Protein AF-A0A359LFW2-F1 (afdb_monomer_lite)

Foldseek 3Di:
DQDPVNVVVVVVVVVVVVVVVVVVVVVVVVLVVVVVVLVVQQLVVQLVVLQVVQWKKKWAADQVQQKIAIATPVRDTDATPVRDRMDHRDPPDTDDPDPPDDRMDIAGNNSHD

Secondary structure (DSSP, 8-state):
---HHHHHHHHHHHHHHHHHHHHHHHHHHHHHHHHHHHHHHHHHHHHHHHHHHTS-EEEEEETTTTEEEEE-TT-PEEPPTTS-S-EEPPTT------TT--SEEEE-TTS--

pLDDT: mean 85.12, std 8.34, range [61.09, 94.06]

Sequence (113 aa):
GFTLTELIITMIIVSILAIGASINWSSSRTDLDSQTSLLVNALRYTQNLSIAKNERCRLVINTGSRSYTIQNSSGVNQPLPNGNNSATLISGISFGTITNFTSTIIFDGKGIP

Radius of gyration: 21.84 Å; chains: 1; bounding box: 58×30×58 Å

Structure (mmCIF, N/CA/C/O backbone):
data_AF-A0A359LFW2-F1
#
_entry.id   AF-A0A359LFW2-F1
#
loop_
_atom_site.group_PDB
_atom_site.id
_atom_site.type_symbol
_atom_site.label_atom_id
_atom_site.label_alt_id
_atom_site.label_comp_id
_atom_site.label_asym_id
_atom_site.label_entity_id
_atom_site.label_seq_id
_atom_site.pdbx_PDB_ins_code
_atom_site.Cartn_x
_atom_site.Cartn_y
_atom_site.Cartn_z
_atom_site.occupancy
_atom_site.B_iso_or_equiv
_atom_site.auth_seq_id
_atom_site.auth_comp_id
_atom_site.auth_asym_id
_atom_site.auth_atom_id
_atom_site.pdbx_PDB_model_num
ATOM 1 N N . GLY A 1 1 ? 30.327 -13.264 -39.303 1.00 64.81 1 GLY A N 1
ATOM 2 C CA . GLY A 1 1 ? 31.509 -12.940 -38.488 1.00 64.81 1 GLY A CA 1
ATOM 3 C C . GLY A 1 1 ? 31.326 -11.536 -37.981 1.00 64.81 1 GLY A C 1
ATOM 4 O O . GLY A 1 1 ? 30.921 -10.698 -38.769 1.00 64.81 1 GLY A O 1
ATOM 5 N N . PHE A 1 2 ? 31.522 -11.317 -36.689 1.00 84.25 2 PHE A N 1
ATOM 6 C CA . PHE A 1 2 ? 31.352 -10.010 -36.063 1.00 84.25 2 PHE A CA 1
ATOM 7 C C . PHE A 1 2 ? 32.664 -9.233 -36.196 1.00 84.25 2 PHE A C 1
ATOM 9 O O . PHE A 1 2 ? 33.719 -9.772 -35.854 1.00 84.25 2 PHE A O 1
ATOM 16 N N . THR A 1 3 ? 32.634 -8.027 -36.761 1.00 93.50 3 THR A N 1
ATOM 17 C CA . THR A 1 3 ? 33.856 -7.232 -36.938 1.00 93.50 3 THR A CA 1
ATOM 18 C C . THR A 1 3 ? 34.287 -6.595 -35.616 1.00 93.50 3 THR A C 1
ATOM 20 O O . THR A 1 3 ? 33.476 -6.341 -34.725 1.00 93.50 3 THR A 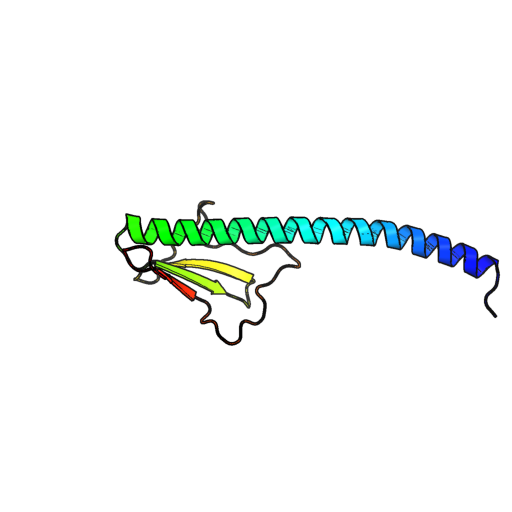O 1
ATOM 23 N N . LEU A 1 4 ? 35.584 -6.307 -35.478 1.00 88.19 4 LEU A N 1
ATOM 24 C CA . LEU A 1 4 ? 36.124 -5.669 -34.273 1.00 88.19 4 LEU A CA 1
ATOM 25 C C . LEU A 1 4 ? 35.494 -4.285 -34.030 1.00 88.19 4 LEU A C 1
ATOM 27 O O . LEU A 1 4 ? 35.222 -3.916 -32.890 1.00 88.19 4 LEU A O 1
ATOM 31 N N . THR A 1 5 ? 35.178 -3.554 -35.101 1.00 90.25 5 THR A N 1
ATOM 32 C CA . THR A 1 5 ? 34.481 -2.264 -35.025 1.00 90.25 5 THR A CA 1
ATOM 33 C C . THR A 1 5 ? 33.036 -2.416 -34.547 1.00 90.25 5 THR A C 1
ATOM 35 O O . THR A 1 5 ? 32.605 -1.658 -33.680 1.00 90.25 5 THR A O 1
ATOM 38 N N . GLU A 1 6 ? 32.292 -3.411 -35.040 1.00 89.25 6 GLU A N 1
ATOM 39 C CA . GLU A 1 6 ? 30.938 -3.705 -34.539 1.00 89.25 6 GLU A CA 1
ATOM 40 C C . GLU A 1 6 ? 30.950 -4.078 -33.051 1.00 89.25 6 GLU A C 1
ATOM 42 O O . GLU A 1 6 ? 30.050 -3.684 -32.306 1.00 89.25 6 GLU A O 1
ATOM 47 N N . LEU A 1 7 ? 31.998 -4.761 -32.581 1.00 90.44 7 LEU A N 1
ATOM 48 C CA . LEU A 1 7 ? 32.157 -5.093 -31.165 1.00 90.44 7 LEU A CA 1
ATOM 49 C C . LEU A 1 7 ? 32.383 -3.872 -30.283 1.00 90.44 7 LEU A C 1
ATOM 51 O O . LEU A 1 7 ? 31.773 -3.757 -29.221 1.00 90.44 7 LEU A O 1
ATOM 55 N N . ILE A 1 8 ? 33.196 -2.925 -30.739 1.00 92.75 8 ILE A N 1
ATOM 56 C CA . ILE A 1 8 ? 33.427 -1.682 -30.002 1.00 92.75 8 ILE A CA 1
ATOM 57 C C . ILE A 1 8 ? 32.140 -0.850 -29.941 1.00 92.75 8 ILE A C 1
ATOM 59 O O . ILE A 1 8 ? 31.761 -0.377 -28.870 1.00 92.75 8 ILE A O 1
ATOM 63 N N . ILE A 1 9 ? 31.430 -0.709 -31.064 1.00 93.81 9 ILE A N 1
ATOM 64 C CA . ILE A 1 9 ? 30.188 0.075 -31.122 1.00 93.81 9 ILE A CA 1
ATOM 65 C C . ILE A 1 9 ? 29.112 -0.546 -30.224 1.00 93.81 9 ILE A C 1
ATOM 67 O O . ILE A 1 9 ? 28.458 0.162 -29.458 1.00 93.81 9 ILE A O 1
ATOM 71 N N . THR A 1 10 ? 28.954 -1.870 -30.254 1.00 92.31 10 THR A N 1
ATOM 72 C CA . THR A 1 10 ? 27.989 -2.557 -29.385 1.00 92.31 10 THR A CA 1
ATOM 73 C C . THR A 1 10 ? 28.355 -2.455 -27.907 1.00 92.31 10 THR A C 1
ATOM 75 O O . THR A 1 10 ? 27.466 -2.198 -27.098 1.00 92.31 10 THR A O 1
ATOM 78 N N . MET A 1 11 ? 29.637 -2.545 -27.534 1.00 90.25 11 MET A N 1
ATOM 79 C CA . MET A 1 11 ? 30.074 -2.312 -26.150 1.00 90.25 11 MET A CA 1
ATOM 80 C C . MET A 1 11 ? 29.738 -0.902 -25.653 1.00 90.25 11 MET A C 1
ATOM 82 O O . MET A 1 11 ? 29.283 -0.749 -24.517 1.00 90.25 11 MET A O 1
ATOM 86 N N . ILE A 1 12 ? 29.915 0.123 -26.490 1.00 93.31 12 ILE A N 1
ATOM 87 C CA . ILE A 1 12 ? 29.574 1.508 -26.132 1.00 93.31 12 ILE A CA 1
ATOM 88 C C . ILE A 1 12 ? 28.064 1.643 -25.908 1.00 93.31 12 ILE A C 1
ATOM 90 O O . ILE A 1 12 ? 27.638 2.175 -24.882 1.00 93.31 12 ILE A O 1
ATOM 94 N N . ILE A 1 13 ? 27.248 1.104 -26.819 1.00 93.00 13 ILE A N 1
ATOM 95 C CA . ILE A 1 13 ? 25.783 1.152 -26.709 1.00 93.00 13 ILE A CA 1
ATOM 96 C C . ILE A 1 13 ? 25.305 0.417 -25.447 1.00 93.00 13 ILE A C 1
ATOM 98 O O . ILE A 1 13 ? 24.508 0.960 -24.683 1.00 93.00 13 ILE A O 1
ATOM 102 N N . VAL A 1 14 ? 25.825 -0.787 -25.183 1.00 91.38 14 VAL A N 1
ATOM 103 C CA . VAL A 1 14 ? 25.469 -1.574 -23.990 1.00 91.38 14 VAL A CA 1
ATOM 104 C C . VAL A 1 14 ? 25.868 -0.844 -22.709 1.00 91.38 14 VAL A C 1
ATOM 106 O O . VAL A 1 14 ? 25.093 -0.837 -21.757 1.00 91.38 14 VAL A O 1
ATOM 109 N N . SER A 1 15 ? 27.024 -0.179 -22.685 1.00 88.44 15 SER A N 1
ATOM 110 C CA . SER A 1 15 ? 27.487 0.572 -21.511 1.00 88.44 15 SER A CA 1
ATOM 111 C C . SER A 1 15 ? 26.554 1.737 -21.167 1.00 88.44 15 SER A C 1
ATOM 113 O O . SER A 1 15 ? 26.202 1.926 -20.004 1.00 88.44 15 SER A O 1
ATOM 115 N N . ILE A 1 16 ? 26.088 2.482 -22.173 1.00 89.12 16 ILE A N 1
ATOM 116 C CA . ILE A 1 16 ? 25.1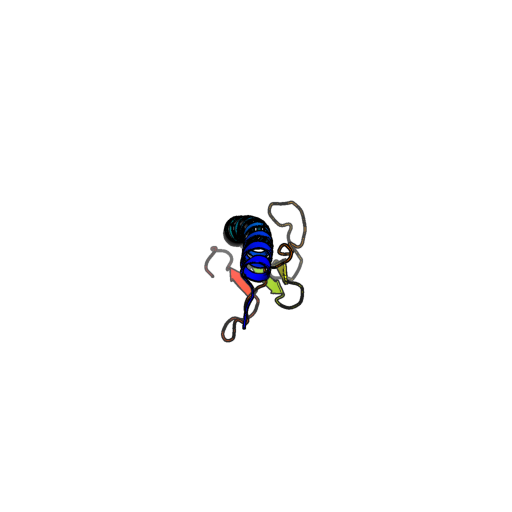40 3.591 -21.979 1.00 89.12 16 ILE A CA 1
ATOM 117 C C . ILE A 1 16 ? 23.787 3.063 -21.478 1.00 89.12 16 ILE A C 1
ATOM 119 O O . ILE A 1 16 ? 23.219 3.601 -20.524 1.00 89.12 16 ILE A O 1
ATOM 123 N N . LEU A 1 17 ? 23.289 1.979 -22.080 1.00 87.31 17 LEU A N 1
ATOM 124 C CA . LEU A 1 17 ? 22.032 1.350 -21.671 1.00 87.31 17 LEU A CA 1
ATOM 125 C C . LEU A 1 17 ? 22.108 0.777 -20.250 1.00 87.31 17 LEU A C 1
ATOM 127 O O . LEU A 1 17 ? 21.155 0.918 -19.484 1.00 87.31 17 LEU A O 1
ATOM 131 N N . ALA A 1 18 ? 23.240 0.177 -19.873 1.00 83.00 18 ALA A N 1
ATOM 132 C CA . ALA A 1 18 ? 23.450 -0.402 -18.549 1.00 83.00 18 ALA A CA 1
ATOM 133 C C . ALA A 1 18 ? 23.361 0.654 -17.438 1.00 83.00 18 ALA A C 1
ATOM 135 O O . ALA A 1 18 ? 22.711 0.419 -16.417 1.00 83.00 18 ALA A O 1
ATOM 136 N N . ILE A 1 19 ? 23.947 1.838 -17.651 1.00 82.12 19 ILE A N 1
ATOM 137 C CA . ILE A 1 19 ? 23.865 2.954 -16.699 1.00 82.12 19 ILE A CA 1
ATOM 138 C C . ILE A 1 19 ? 22.403 3.376 -16.507 1.00 82.12 19 ILE A C 1
ATOM 140 O O . ILE A 1 19 ? 21.919 3.401 -15.374 1.00 82.12 19 ILE A O 1
ATOM 144 N N . GLY A 1 20 ? 21.667 3.624 -17.596 1.00 76.44 20 GLY A N 1
ATOM 145 C CA . GLY A 1 20 ? 20.251 4.008 -17.526 1.00 76.44 20 GLY A CA 1
ATOM 146 C C . GLY A 1 20 ? 19.365 2.946 -16.865 1.00 76.44 20 GLY A C 1
ATOM 147 O O . GLY A 1 20 ? 18.491 3.274 -16.061 1.00 76.44 20 GLY A O 1
ATOM 148 N N . ALA A 1 21 ? 19.609 1.666 -17.150 1.00 72.12 21 ALA A N 1
ATOM 149 C CA . ALA A 1 21 ? 18.876 0.560 -16.539 1.00 72.12 21 ALA A CA 1
ATOM 150 C C . ALA A 1 21 ? 19.142 0.454 -15.027 1.00 72.12 21 ALA A C 1
ATOM 152 O O . ALA A 1 21 ? 18.204 0.274 -14.251 1.00 72.12 21 ALA A O 1
ATOM 153 N N . SER A 1 22 ? 20.399 0.617 -14.595 1.00 67.81 22 SER A N 1
ATOM 154 C CA . SER A 1 22 ? 20.772 0.533 -13.176 1.00 67.81 22 SER A CA 1
ATOM 155 C C . SER A 1 22 ? 20.113 1.615 -12.312 1.00 67.81 22 SER A C 1
ATOM 157 O O . SER A 1 22 ? 19.610 1.315 -11.227 1.00 67.81 22 SER A O 1
ATOM 159 N N . ILE A 1 23 ? 20.046 2.854 -12.814 1.00 70.88 23 ILE A N 1
ATOM 160 C CA . ILE A 1 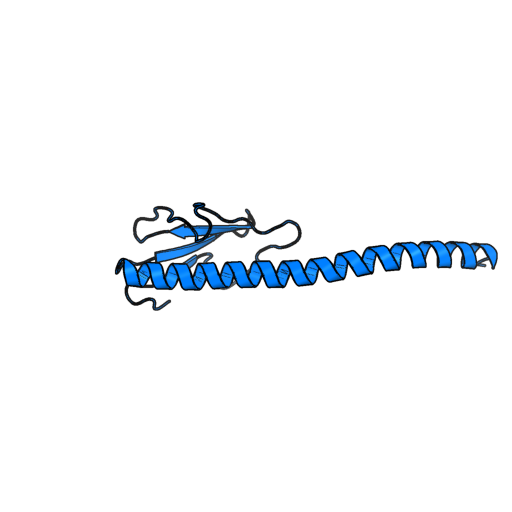23 ? 19.427 3.983 -12.106 1.00 70.88 23 ILE A CA 1
ATOM 161 C C . ILE A 1 23 ? 17.924 3.727 -11.931 1.00 70.88 23 ILE A C 1
ATOM 163 O O . ILE A 1 23 ? 17.412 3.802 -10.815 1.00 70.88 23 ILE A O 1
ATOM 167 N N . ASN A 1 24 ? 17.234 3.331 -13.007 1.00 67.19 24 ASN A N 1
ATOM 168 C CA . ASN A 1 24 ? 15.797 3.039 -12.972 1.00 67.19 24 ASN A CA 1
ATOM 169 C C . ASN A 1 24 ? 15.446 1.863 -12.045 1.00 67.19 24 ASN A C 1
ATOM 171 O O . ASN A 1 24 ? 14.435 1.906 -11.337 1.00 67.19 24 ASN A O 1
ATOM 175 N N . TRP A 1 25 ? 16.282 0.820 -12.009 1.00 66.94 25 TRP A N 1
ATOM 176 C CA . TRP A 1 25 ? 16.080 -0.319 -11.110 1.00 66.94 25 TRP A CA 1
ATOM 177 C C . TRP A 1 25 ? 16.202 0.095 -9.636 1.00 66.94 25 TRP A C 1
ATOM 179 O O . TRP A 1 25 ? 15.384 -0.312 -8.808 1.00 66.94 25 TRP A O 1
ATOM 189 N N . SER A 1 26 ? 17.206 0.910 -9.299 1.00 64.12 26 SER A N 1
ATOM 190 C CA . SER A 1 26 ? 17.424 1.389 -7.928 1.00 64.12 26 SER A CA 1
ATOM 191 C C . SER A 1 26 ? 16.265 2.265 -7.429 1.00 64.12 26 SER A C 1
ATOM 193 O O . SER A 1 26 ? 15.748 2.049 -6.327 1.00 64.12 26 SER A O 1
ATOM 195 N N . SER A 1 27 ? 15.780 3.188 -8.269 1.00 66.50 27 SER A N 1
ATOM 196 C CA . SER A 1 27 ? 14.612 4.026 -7.960 1.00 66.50 27 SER A CA 1
ATOM 197 C C . SER A 1 27 ? 13.357 3.189 -7.706 1.00 66.50 27 SER A C 1
ATOM 199 O O . SER A 1 27 ? 12.694 3.378 -6.690 1.00 66.50 27 SER A O 1
ATOM 201 N N . SER A 1 28 ? 13.103 2.180 -8.546 1.00 69.25 28 SER A N 1
ATOM 202 C CA . SER A 1 28 ? 11.920 1.314 -8.427 1.00 69.25 28 SER A CA 1
ATOM 203 C C . SER A 1 28 ? 11.846 0.556 -7.090 1.00 69.25 28 SER A C 1
ATOM 205 O O . SER A 1 28 ? 10.753 0.296 -6.590 1.00 69.25 28 SER A O 1
ATOM 207 N N . ARG A 1 29 ? 12.993 0.200 -6.488 1.00 71.12 29 ARG A N 1
ATOM 208 C CA . ARG A 1 29 ? 13.035 -0.441 -5.158 1.00 71.12 29 ARG A CA 1
ATOM 209 C C . ARG A 1 29 ? 12.683 0.537 -4.039 1.00 71.12 29 ARG A C 1
ATOM 211 O O . ARG A 1 29 ? 11.832 0.228 -3.213 1.00 71.12 29 ARG A O 1
ATOM 218 N N . THR A 1 30 ? 13.288 1.723 -4.060 1.00 75.50 30 THR A N 1
ATOM 219 C CA . THR A 1 30 ? 13.012 2.794 -3.083 1.00 75.50 30 THR A CA 1
ATOM 220 C C . THR A 1 30 ? 11.531 3.182 -3.089 1.00 75.50 30 THR A C 1
ATOM 222 O O . THR A 1 30 ? 10.902 3.350 -2.043 1.00 75.50 30 THR A O 1
ATOM 225 N N . ASP A 1 31 ? 10.961 3.268 -4.285 1.00 85.62 31 ASP A N 1
ATOM 226 C CA . ASP A 1 31 ? 9.557 3.576 -4.518 1.00 85.62 31 ASP A CA 1
ATOM 227 C C . ASP A 1 31 ? 8.621 2.513 -3.922 1.00 85.62 31 ASP A C 1
ATOM 229 O O . ASP A 1 31 ? 7.623 2.852 -3.281 1.00 85.62 31 ASP A O 1
ATOM 233 N N . LEU A 1 32 ? 8.964 1.228 -4.053 1.00 84.88 32 LEU A N 1
ATOM 234 C CA . LEU A 1 32 ? 8.191 0.129 -3.472 1.00 84.88 32 LEU A CA 1
ATOM 235 C C . LEU A 1 32 ? 8.208 0.133 -1.941 1.00 84.88 32 LEU A C 1
ATOM 237 O O . LEU A 1 32 ? 7.159 -0.048 -1.313 1.00 84.88 32 LEU A O 1
ATOM 241 N N . ASP A 1 33 ? 9.367 0.381 -1.338 1.00 86.75 33 ASP A N 1
ATOM 242 C CA . ASP A 1 33 ? 9.507 0.451 0.120 1.00 86.75 33 ASP A CA 1
ATOM 243 C C . ASP A 1 33 ? 8.715 1.634 0.701 1.00 86.75 33 ASP A C 1
ATOM 245 O O . ASP A 1 33 ? 8.032 1.509 1.727 1.00 86.75 33 ASP A O 1
ATOM 249 N N . SER A 1 34 ? 8.726 2.771 -0.001 1.00 88.12 34 SER A N 1
ATOM 250 C CA . SER A 1 34 ? 7.925 3.950 0.339 1.00 88.12 34 SER A CA 1
ATOM 251 C C . SER A 1 34 ? 6.419 3.662 0.267 1.00 88.12 34 SER A C 1
ATOM 253 O O . SER A 1 34 ? 5.693 3.904 1.236 1.00 88.12 34 SER A O 1
ATOM 255 N N . GLN A 1 35 ? 5.938 3.062 -0.831 1.00 88.25 35 GLN A N 1
ATOM 256 C CA . GLN A 1 35 ? 4.521 2.695 -0.973 1.00 88.25 35 GLN A CA 1
ATOM 257 C C . GLN A 1 35 ? 4.071 1.679 0.083 1.00 88.25 35 GLN A C 1
ATOM 259 O O . GLN A 1 35 ? 2.972 1.795 0.629 1.00 88.25 35 GLN A O 1
ATOM 264 N N . THR A 1 36 ? 4.927 0.713 0.418 1.00 88.00 36 THR A N 1
ATOM 265 C CA . THR A 1 36 ? 4.649 -0.271 1.472 1.00 88.00 36 THR A CA 1
ATOM 266 C C . THR A 1 36 ? 4.517 0.414 2.830 1.00 88.00 36 THR A C 1
ATOM 268 O O . THR A 1 36 ? 3.562 0.161 3.564 1.00 88.00 36 THR A O 1
ATOM 271 N N . SER A 1 37 ? 5.423 1.342 3.145 1.00 90.12 37 SER A N 1
ATOM 272 C CA . SER A 1 37 ? 5.387 2.111 4.393 1.00 90.12 37 SER A CA 1
ATOM 273 C C . SER A 1 37 ? 4.118 2.961 4.510 1.00 90.12 37 SER A C 1
ATOM 275 O O . SER A 1 37 ? 3.486 2.991 5.569 1.00 90.12 37 SER A O 1
ATOM 277 N N . LEU A 1 38 ? 3.690 3.600 3.416 1.00 89.50 38 LEU A N 1
ATOM 278 C CA . LEU A 1 38 ? 2.435 4.355 3.362 1.00 89.50 38 LEU A CA 1
ATOM 279 C C . LEU A 1 38 ? 1.210 3.460 3.581 1.00 89.50 38 LEU A C 1
ATOM 281 O O . LEU A 1 38 ? 0.307 3.834 4.333 1.00 89.50 38 LEU A O 1
ATOM 285 N N . LEU A 1 39 ? 1.189 2.270 2.976 1.00 89.38 39 LEU A N 1
ATOM 286 C CA . LEU A 1 39 ? 0.102 1.309 3.149 1.00 89.38 39 LEU A CA 1
ATOM 287 C C . LEU A 1 39 ? 0.034 0.777 4.588 1.00 89.38 39 LEU A C 1
ATOM 289 O O . LEU A 1 39 ? -1.047 0.715 5.171 1.00 89.38 39 LEU A O 1
ATOM 293 N N . VAL A 1 40 ? 1.178 0.452 5.196 1.00 90.81 40 VAL A N 1
ATOM 294 C CA . VAL A 1 40 ? 1.255 0.037 6.608 1.00 90.81 40 VAL A CA 1
ATOM 295 C C . VAL A 1 40 ? 0.779 1.155 7.534 1.00 90.81 40 VAL A C 1
ATOM 297 O O . VAL A 1 40 ? 0.045 0.896 8.490 1.00 90.81 40 VAL A O 1
ATOM 300 N N . ASN A 1 41 ? 1.140 2.407 7.249 1.00 91.69 41 ASN A N 1
ATOM 301 C CA . ASN A 1 41 ? 0.642 3.548 8.009 1.00 91.69 41 ASN A CA 1
ATOM 302 C C . ASN A 1 41 ? -0.881 3.706 7.864 1.00 91.69 41 ASN A C 1
ATOM 304 O O . ASN A 1 41 ? -1.576 3.907 8.855 1.00 91.69 41 ASN A O 1
ATOM 308 N N . ALA A 1 42 ? -1.422 3.540 6.653 1.00 89.19 42 ALA A N 1
ATOM 309 C CA . ALA A 1 42 ? -2.865 3.563 6.421 1.00 89.19 42 ALA A CA 1
ATOM 310 C C . ALA A 1 42 ? -3.599 2.425 7.153 1.00 89.19 42 ALA A C 1
ATOM 312 O O . ALA A 1 42 ? -4.685 2.644 7.689 1.00 89.19 42 ALA A O 1
ATOM 313 N N . LEU A 1 43 ? -2.997 1.234 7.237 1.00 90.94 43 LEU A N 1
ATOM 314 C CA . LEU A 1 43 ? -3.521 0.108 8.015 1.00 90.94 43 LEU A CA 1
ATOM 315 C C . LEU A 1 43 ? -3.591 0.429 9.508 1.00 90.94 43 LEU A C 1
ATOM 317 O O . LEU A 1 43 ? -4.657 0.317 10.107 1.00 90.94 43 LEU A O 1
ATOM 321 N N . ARG A 1 44 ? -2.480 0.892 10.091 1.00 92.38 44 ARG A N 1
ATOM 322 C CA . ARG A 1 44 ? -2.421 1.295 11.507 1.00 92.38 44 ARG A CA 1
ATOM 323 C C . ARG A 1 44 ? -3.379 2.440 11.810 1.00 92.38 44 ARG A C 1
ATOM 325 O O . ARG A 1 44 ? -4.036 2.442 12.843 1.00 92.38 44 ARG A O 1
ATOM 332 N N . TYR A 1 45 ? -3.492 3.399 10.896 1.00 92.31 45 TYR A N 1
ATOM 333 C CA . TYR A 1 45 ? -4.455 4.483 11.019 1.00 92.31 45 TYR A CA 1
ATOM 334 C C . TYR A 1 45 ? -5.895 3.963 11.001 1.00 92.31 45 TYR A C 1
ATOM 336 O O . TYR A 1 45 ? -6.684 4.357 11.850 1.00 92.31 45 TYR A O 1
ATOM 344 N N . THR A 1 46 ? -6.229 3.039 10.096 1.00 89.38 46 THR A N 1
ATOM 345 C CA . THR A 1 46 ? -7.566 2.422 10.035 1.00 89.38 46 THR A CA 1
ATOM 346 C C . THR A 1 46 ? -7.895 1.671 11.324 1.00 89.38 46 THR A C 1
ATOM 348 O O . THR A 1 46 ? -9.005 1.794 11.837 1.00 89.38 46 THR A O 1
ATOM 351 N N . GLN A 1 47 ? -6.924 0.939 11.871 1.00 91.75 47 GLN A N 1
ATOM 352 C CA . GLN A 1 47 ? -7.046 0.248 13.153 1.00 91.75 47 GLN A CA 1
ATOM 353 C C . GLN A 1 47 ? -7.274 1.233 14.310 1.00 91.75 47 GLN A C 1
ATOM 355 O O . GLN A 1 47 ? -8.193 1.069 15.105 1.00 91.75 47 GLN A O 1
ATOM 360 N N . ASN A 1 48 ? -6.483 2.303 14.388 1.00 91.88 48 ASN A N 1
ATOM 361 C CA . ASN A 1 48 ? -6.662 3.328 15.416 1.00 91.88 48 ASN A CA 1
ATOM 362 C C . ASN A 1 48 ? -7.998 4.060 15.265 1.00 91.88 48 ASN A C 1
ATOM 364 O O . ASN A 1 48 ? -8.628 4.397 16.262 1.00 91.88 48 ASN A O 1
ATOM 368 N N . LEU A 1 49 ? -8.447 4.290 14.030 1.00 90.56 49 LEU A N 1
ATOM 369 C CA . LEU A 1 49 ? -9.729 4.918 13.736 1.00 90.56 49 LEU A CA 1
ATOM 370 C C . LEU A 1 49 ? -10.899 4.040 14.196 1.00 90.56 49 LEU A C 1
ATOM 372 O O . LEU A 1 49 ? -11.865 4.571 14.742 1.00 90.56 49 LEU A O 1
ATOM 376 N N . SER A 1 50 ? -10.799 2.718 14.020 1.00 90.38 50 SER A N 1
ATOM 377 C CA . SER A 1 50 ? -11.825 1.775 14.473 1.00 90.38 50 SER A CA 1
ATOM 378 C C . SER A 1 50 ? -11.954 1.774 15.998 1.00 90.38 50 SER A C 1
ATOM 380 O O . SER A 1 50 ? -13.068 1.830 16.516 1.00 90.38 50 SER A O 1
ATOM 382 N N . ILE A 1 51 ? -10.823 1.835 16.711 1.00 92.00 51 ILE A N 1
ATOM 383 C CA . ILE A 1 51 ? -10.773 1.964 18.175 1.00 92.00 51 ILE A CA 1
ATOM 384 C C . ILE A 1 51 ? -11.323 3.319 18.629 1.00 92.00 51 ILE A C 1
ATOM 386 O O . ILE A 1 51 ? -12.187 3.381 19.499 1.00 92.00 51 ILE A O 1
ATOM 390 N N . ALA A 1 52 ? -10.842 4.414 18.035 1.00 90.81 52 ALA A N 1
ATOM 391 C CA . ALA A 1 52 ? -11.192 5.772 18.447 1.00 90.81 52 ALA A CA 1
ATOM 392 C C . ALA A 1 52 ? -12.685 6.070 18.275 1.00 90.81 52 ALA A C 1
ATOM 394 O O . ALA A 1 52 ? -13.275 6.777 19.088 1.00 90.81 52 ALA A O 1
ATOM 395 N N . LYS A 1 53 ? -13.294 5.526 17.218 1.00 89.50 53 LYS A N 1
ATOM 396 C CA . LYS A 1 53 ? -14.728 5.670 16.967 1.00 89.50 53 LYS A CA 1
ATOM 397 C C . LYS A 1 53 ? -15.566 4.582 17.636 1.00 89.50 53 LYS A C 1
ATOM 399 O O . LYS A 1 53 ? -16.778 4.734 17.720 1.00 89.50 53 LYS A O 1
ATOM 404 N N . ASN A 1 54 ? -14.939 3.516 18.142 1.00 90.31 54 ASN A N 1
ATOM 405 C CA . ASN A 1 54 ? -15.616 2.297 18.586 1.00 90.31 54 ASN A CA 1
ATOM 406 C C . ASN A 1 54 ? -16.555 1.741 17.492 1.00 90.31 54 ASN A C 1
ATOM 408 O O . ASN A 1 54 ? -17.676 1.302 17.747 1.00 90.31 54 ASN A O 1
ATOM 412 N N . GLU A 1 55 ? -16.090 1.796 16.243 1.00 91.31 55 GLU A N 1
ATOM 413 C CA . GLU A 1 55 ? -16.843 1.428 15.046 1.00 91.31 55 GLU A CA 1
ATOM 414 C C . GLU A 1 55 ? -16.052 0.432 14.206 1.00 91.31 55 GLU A C 1
ATOM 416 O O . GLU A 1 55 ? -14.827 0.505 14.109 1.00 91.31 55 GLU A O 1
ATOM 421 N N . ARG A 1 56 ? -16.760 -0.449 13.494 1.00 90.81 56 ARG A N 1
ATOM 422 C CA . ARG A 1 56 ? -16.125 -1.301 12.488 1.00 90.81 56 ARG A CA 1
ATOM 423 C C . ARG A 1 56 ? -15.618 -0.430 11.336 1.00 90.81 56 ARG A C 1
ATOM 425 O O . ARG A 1 56 ? -16.417 0.241 10.688 1.00 90.81 56 ARG A O 1
ATOM 432 N N . CYS A 1 57 ? -14.321 -0.466 11.057 1.00 92.00 57 CYS A N 1
ATOM 433 C CA . CYS A 1 57 ? -13.713 0.256 9.939 1.00 92.00 57 CYS A CA 1
ATOM 434 C C . CYS A 1 57 ? -13.028 -0.731 9.002 1.00 92.00 57 CYS A C 1
ATOM 436 O O . CYS A 1 57 ? -12.535 -1.768 9.432 1.00 92.00 57 CYS A O 1
ATOM 438 N N . ARG A 1 58 ? -12.995 -0.430 7.709 1.00 91.81 58 ARG A N 1
ATOM 439 C CA . ARG A 1 58 ? -12.417 -1.312 6.699 1.00 91.81 58 ARG A CA 1
ATOM 440 C C . ARG A 1 58 ? -11.501 -0.561 5.751 1.00 91.81 58 ARG A C 1
ATOM 442 O O . ARG A 1 58 ? -11.834 0.531 5.305 1.00 91.81 58 ARG A O 1
ATOM 449 N N . LEU A 1 59 ? -10.369 -1.165 5.422 1.00 91.19 59 LEU A N 1
ATOM 450 C CA . LEU A 1 59 ? -9.492 -0.731 4.347 1.00 91.19 59 LEU A CA 1
ATOM 451 C C . LEU A 1 59 ? -9.880 -1.497 3.085 1.00 91.19 59 LEU A C 1
ATOM 453 O O . LEU A 1 59 ? -9.627 -2.695 3.003 1.00 91.19 59 LEU A O 1
ATOM 457 N N . VAL A 1 60 ? -10.488 -0.820 2.117 1.00 90.88 60 VAL A N 1
ATOM 458 C CA . VAL A 1 60 ? -10.894 -1.401 0.833 1.00 90.88 60 VAL A CA 1
ATOM 459 C C . VAL A 1 60 ? -9.806 -1.140 -0.195 1.00 90.88 60 VAL A C 1
ATOM 461 O O . VAL A 1 60 ? -9.447 0.007 -0.455 1.00 90.88 60 VAL A O 1
ATOM 464 N N . ILE A 1 61 ? -9.303 -2.210 -0.793 1.00 90.06 61 ILE A N 1
ATOM 465 C CA . ILE A 1 61 ? -8.289 -2.213 -1.840 1.00 90.06 61 ILE A CA 1
ATOM 466 C C . ILE A 1 61 ? -8.982 -2.471 -3.178 1.00 90.06 61 ILE A C 1
ATOM 468 O O . ILE A 1 61 ? -9.778 -3.395 -3.317 1.00 90.06 61 ILE A O 1
ATOM 472 N N . ASN A 1 62 ? -8.664 -1.666 -4.184 1.00 87.25 62 ASN A N 1
ATOM 473 C CA . ASN A 1 62 ? -9.097 -1.869 -5.555 1.00 87.25 62 ASN A CA 1
ATOM 474 C C . ASN A 1 62 ? -7.869 -2.177 -6.418 1.00 87.25 62 ASN A C 1
ATOM 476 O O . ASN A 1 62 ? -7.047 -1.306 -6.712 1.00 87.25 62 ASN A O 1
ATOM 480 N N . THR A 1 63 ? -7.739 -3.445 -6.806 1.00 82.50 63 THR A N 1
ATOM 481 C CA . THR A 1 63 ? -6.623 -3.943 -7.619 1.00 82.50 63 THR A CA 1
ATOM 482 C C . THR A 1 63 ? -6.658 -3.388 -9.044 1.00 82.50 63 THR A C 1
ATOM 484 O O . THR A 1 63 ? -5.602 -3.109 -9.604 1.00 82.50 63 THR A O 1
ATOM 487 N N . GLY A 1 64 ? -7.850 -3.146 -9.604 1.00 80.88 64 GLY A N 1
ATOM 488 C CA . GLY A 1 64 ? -8.028 -2.596 -10.951 1.00 80.88 64 GLY A CA 1
ATOM 489 C C . GLY A 1 64 ? -7.613 -1.129 -11.063 1.00 80.88 64 GLY A C 1
ATOM 490 O O . GLY A 1 64 ? -6.930 -0.752 -12.012 1.00 80.88 64 GLY A O 1
ATOM 491 N N . SER A 1 65 ? -7.963 -0.302 -10.074 1.00 83.19 65 SER A N 1
ATOM 492 C CA . SER A 1 65 ? -7.575 1.117 -10.033 1.00 83.19 65 SER A CA 1
ATOM 493 C C . SER A 1 65 ? -6.289 1.392 -9.251 1.00 83.19 65 SER A C 1
ATOM 495 O O . SER A 1 65 ? -5.903 2.552 -9.122 1.00 83.19 65 SER A O 1
ATOM 497 N N . ARG A 1 66 ? -5.622 0.351 -8.727 1.00 87.75 66 ARG A N 1
ATOM 498 C CA . ARG A 1 66 ? -4.388 0.451 -7.922 1.00 87.75 66 ARG A CA 1
ATOM 499 C C . ARG A 1 66 ? -4.545 1.439 -6.768 1.00 87.75 66 ARG A C 1
ATOM 501 O O . ARG A 1 66 ? -3.633 2.204 -6.467 1.00 87.75 66 ARG A O 1
ATOM 508 N N . SER A 1 67 ? -5.721 1.455 -6.154 1.00 90.19 67 SER A N 1
ATOM 509 C CA . SER A 1 67 ? -6.062 2.418 -5.115 1.00 90.19 67 SER A CA 1
ATOM 510 C C . SER A 1 67 ? -6.618 1.739 -3.878 1.00 90.19 67 SER A C 1
ATOM 512 O O . SER A 1 67 ? -7.040 0.584 -3.912 1.00 90.19 67 SER A O 1
ATOM 514 N N . TYR A 1 68 ? -6.592 2.458 -2.765 1.00 91.00 68 TYR A N 1
ATOM 515 C CA . TYR A 1 68 ? -7.192 2.020 -1.520 1.00 91.00 68 TYR A CA 1
ATOM 516 C C . TYR A 1 68 ? -7.932 3.167 -0.836 1.00 91.00 68 TYR A C 1
ATOM 518 O O . TYR A 1 68 ? -7.590 4.343 -0.980 1.00 91.00 68 TYR A O 1
ATOM 526 N N . THR A 1 69 ? -8.967 2.802 -0.088 1.00 93.12 69 THR A N 1
ATOM 527 C CA . THR A 1 69 ? -9.843 3.720 0.646 1.00 93.12 69 THR A CA 1
ATOM 528 C C . THR A 1 69 ? -10.117 3.164 2.034 1.00 93.12 69 THR A C 1
ATOM 530 O O . THR A 1 69 ? -10.072 1.952 2.247 1.00 93.12 69 THR A O 1
ATOM 533 N N . ILE A 1 70 ? -10.405 4.044 2.985 1.00 93.19 70 ILE A N 1
ATOM 534 C CA . ILE A 1 70 ? -10.854 3.655 4.321 1.00 93.19 70 ILE A CA 1
ATOM 535 C C . ILE A 1 70 ? -12.350 3.913 4.379 1.00 93.19 70 ILE A C 1
ATOM 537 O O . ILE A 1 70 ? -12.790 4.990 3.997 1.00 93.19 70 ILE A O 1
ATOM 541 N N . GLN A 1 71 ? -13.138 2.960 4.860 1.00 94.06 71 GLN A N 1
ATOM 542 C CA . GLN A 1 71 ? -14.578 3.113 5.034 1.00 94.06 71 GLN A CA 1
ATOM 543 C C . GLN A 1 71 ? -14.986 2.783 6.465 1.00 94.06 71 GLN A C 1
ATOM 545 O O . GLN A 1 71 ? -14.422 1.887 7.091 1.00 94.06 71 GLN A O 1
ATOM 550 N N . ASN A 1 72 ? -16.000 3.478 6.970 1.00 90.44 72 ASN A N 1
ATOM 551 C CA . ASN A 1 72 ? -16.648 3.116 8.230 1.00 90.44 72 ASN A CA 1
ATOM 552 C C . ASN A 1 72 ? -17.650 1.958 8.040 1.00 90.44 72 ASN A C 1
ATOM 554 O O . ASN A 1 72 ? -17.813 1.421 6.935 1.00 90.44 72 ASN A O 1
ATOM 558 N N . SER A 1 73 ? -18.358 1.593 9.112 1.00 87.75 73 SER A N 1
ATOM 559 C CA . SER A 1 73 ? -19.304 0.469 9.098 1.00 87.75 73 SER A CA 1
ATOM 560 C C . SER A 1 73 ? -20.430 0.671 8.074 1.00 87.75 73 SER A C 1
ATOM 562 O O . SER A 1 73 ? -20.798 -0.273 7.368 1.00 87.75 73 SER A O 1
ATOM 564 N N . SER A 1 74 ? -20.859 1.923 7.892 1.00 87.88 74 SER A N 1
ATOM 565 C CA . SER A 1 74 ? -21.871 2.362 6.925 1.00 87.88 74 SER A CA 1
ATOM 566 C C . SER A 1 74 ? -21.368 2.450 5.477 1.00 87.88 74 SER A C 1
ATOM 568 O O . SER A 1 74 ? -22.154 2.745 4.585 1.00 87.88 74 SER A O 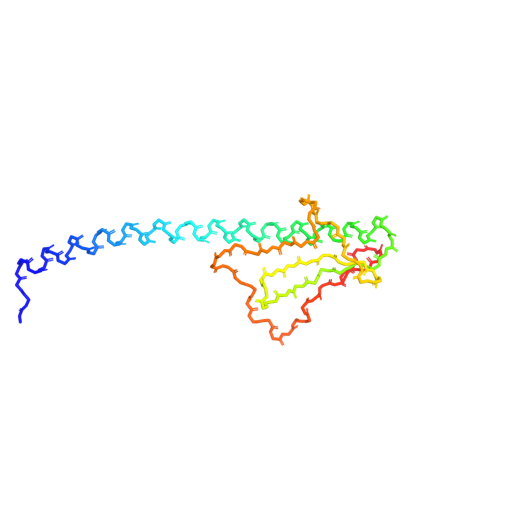1
ATOM 570 N N . GLY A 1 75 ? -20.075 2.212 5.216 1.00 85.75 75 GLY A N 1
ATOM 571 C CA . GLY A 1 75 ? -19.495 2.280 3.864 1.00 85.75 75 GLY A CA 1
ATOM 572 C C . GLY A 1 75 ? -19.119 3.687 3.400 1.00 85.75 75 GLY A C 1
ATOM 573 O O . GLY A 1 75 ? -18.793 3.878 2.234 1.00 85.75 75 GLY A O 1
ATOM 574 N N . VAL A 1 76 ? -19.132 4.670 4.301 1.00 90.62 76 VAL A N 1
ATOM 575 C CA . VAL A 1 76 ? -18.732 6.048 4.007 1.00 90.62 76 VAL A CA 1
ATOM 576 C C . VAL A 1 76 ? -17.216 6.162 4.067 1.00 90.62 76 VAL A C 1
ATOM 578 O O . VAL A 1 76 ? -16.601 5.799 5.078 1.00 90.62 76 VAL A O 1
ATOM 581 N N . ASN A 1 77 ? -16.627 6.714 3.006 1.00 91.31 77 ASN A N 1
ATOM 582 C CA . ASN A 1 77 ? -15.193 6.959 2.936 1.00 91.31 77 ASN A CA 1
ATOM 583 C C . ASN A 1 77 ? -14.743 7.889 4.069 1.00 91.31 77 ASN A C 1
ATOM 585 O O . ASN A 1 77 ? -15.337 8.940 4.308 1.00 91.31 77 ASN A O 1
ATOM 589 N N . GLN A 1 78 ? -13.693 7.479 4.765 1.00 90.94 78 GLN A N 1
ATOM 590 C CA . GLN A 1 78 ? -13.014 8.244 5.796 1.00 90.94 78 GLN A CA 1
ATOM 591 C C . GLN A 1 78 ? -11.733 8.845 5.211 1.00 90.94 78 GLN A C 1
ATOM 593 O O . GLN A 1 78 ? -11.107 8.216 4.349 1.00 90.94 78 GLN A O 1
ATOM 598 N N . PRO A 1 79 ? -11.326 10.036 5.675 1.00 89.56 79 PRO A N 1
ATOM 599 C CA . PRO A 1 79 ? -10.078 10.635 5.238 1.00 89.56 79 PRO A CA 1
ATOM 600 C C . PRO A 1 79 ? -8.897 9.741 5.632 1.00 89.56 79 PRO A C 1
ATOM 602 O O . PRO A 1 79 ? -8.833 9.204 6.736 1.00 89.56 79 PRO A O 1
ATOM 605 N N . LEU A 1 80 ? -7.956 9.584 4.712 1.00 87.75 80 LEU A N 1
ATOM 606 C CA . LEU A 1 80 ? -6.650 8.987 4.941 1.00 87.75 80 LEU A CA 1
ATOM 607 C C . LEU A 1 80 ? -5.756 9.978 5.712 1.00 87.75 80 LEU A C 1
ATOM 609 O O . LEU A 1 80 ? -6.067 11.169 5.779 1.00 87.75 80 LEU A O 1
ATOM 613 N N . PRO A 1 81 ? -4.591 9.539 6.232 1.00 81.62 81 PRO A N 1
ATOM 614 C CA . PRO A 1 81 ? -3.647 10.423 6.928 1.00 81.62 81 PRO A CA 1
ATOM 615 C C . PRO A 1 81 ? -3.193 11.652 6.123 1.00 81.62 81 PRO A C 1
ATOM 617 O O . PRO A 1 81 ? -2.758 12.640 6.701 1.00 81.62 81 PRO A O 1
ATOM 620 N N . ASN A 1 82 ? -3.290 11.598 4.792 1.00 81.38 82 ASN A N 1
ATOM 621 C CA . ASN A 1 82 ? -2.969 12.702 3.885 1.00 81.38 82 ASN A CA 1
ATOM 622 C C . ASN A 1 82 ? -4.157 13.655 3.622 1.00 81.38 82 ASN A C 1
ATOM 624 O O . ASN A 1 82 ? -4.035 14.546 2.788 1.00 81.38 82 ASN A O 1
ATOM 628 N N . GLY A 1 83 ? -5.304 13.449 4.277 1.00 84.94 83 GLY A N 1
ATOM 629 C CA . GLY A 1 83 ? -6.526 14.243 4.116 1.00 84.94 83 GLY A CA 1
ATOM 630 C C . GLY A 1 83 ? -7.408 13.858 2.921 1.00 84.94 83 GLY A C 1
ATOM 631 O O . GLY A 1 83 ? -8.534 14.338 2.830 1.00 84.94 83 GLY A O 1
ATOM 632 N N . ASN A 1 84 ? -6.950 12.976 2.027 1.00 89.31 84 ASN A N 1
ATOM 633 C CA . ASN A 1 84 ? -7.735 12.512 0.880 1.00 89.31 84 ASN A CA 1
ATOM 634 C C . ASN A 1 84 ? -8.640 11.333 1.256 1.00 89.31 84 ASN A C 1
ATOM 636 O O . ASN A 1 84 ? -8.351 10.600 2.189 1.00 89.31 84 ASN A O 1
ATOM 640 N N . ASN A 1 85 ? -9.691 11.071 0.479 1.00 89.19 85 ASN A N 1
ATOM 641 C CA . ASN A 1 85 ? -10.585 9.917 0.700 1.00 89.19 85 ASN A CA 1
ATOM 642 C C . ASN A 1 85 ? -10.110 8.625 0.010 1.00 89.19 85 ASN A C 1
ATOM 644 O O . ASN A 1 85 ? -10.707 7.563 0.177 1.00 89.19 85 ASN A O 1
ATOM 648 N N . SER A 1 86 ? -9.055 8.727 -0.798 1.00 89.50 86 SER A N 1
ATOM 649 C CA . SER A 1 86 ? -8.461 7.646 -1.578 1.00 89.50 86 SER A CA 1
ATOM 650 C C . SER A 1 86 ? -6.973 7.914 -1.759 1.00 89.50 86 SER A C 1
ATOM 652 O O . SER A 1 86 ? -6.561 9.066 -1.904 1.00 89.50 86 SER A O 1
ATOM 654 N N . ALA A 1 87 ? -6.177 6.853 -1.815 1.00 90.31 87 ALA A N 1
ATOM 655 C CA . ALA A 1 87 ? -4.796 6.907 -2.272 1.00 90.31 87 ALA A CA 1
ATOM 656 C C . ALA A 1 87 ? -4.586 5.919 -3.417 1.00 90.31 87 ALA A C 1
ATOM 658 O O . ALA A 1 87 ? -5.128 4.816 -3.396 1.00 90.31 87 ALA A O 1
ATOM 659 N N . THR A 1 88 ? -3.795 6.326 -4.407 1.00 91.12 88 THR A N 1
ATOM 660 C CA . THR A 1 88 ? -3.454 5.527 -5.589 1.00 91.12 88 THR A CA 1
ATOM 661 C C . THR A 1 88 ? -1.955 5.270 -5.585 1.00 91.12 88 THR A C 1
ATOM 663 O O . THR A 1 88 ? -1.176 6.185 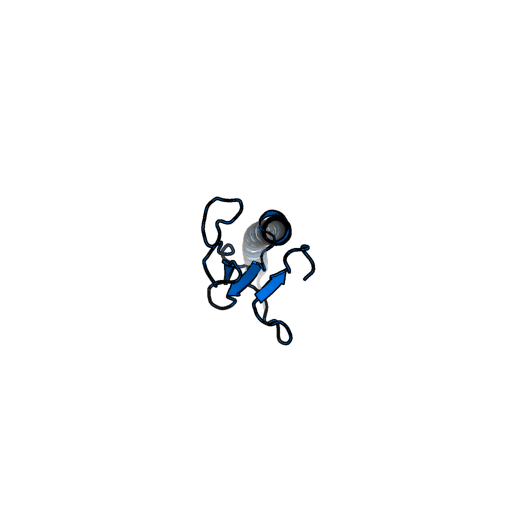-5.320 1.00 91.12 88 THR A O 1
ATOM 666 N N . LEU A 1 89 ? -1.551 4.035 -5.874 1.00 87.62 89 LEU A N 1
ATOM 667 C CA . LEU A 1 89 ? -0.144 3.670 -5.970 1.00 87.62 89 LEU A CA 1
ATOM 668 C C . LEU A 1 89 ? 0.490 4.342 -7.191 1.00 87.62 89 LEU A C 1
ATOM 670 O O . LEU A 1 89 ? -0.130 4.484 -8.248 1.00 87.62 89 LEU A O 1
ATOM 674 N N . ILE A 1 90 ? 1.755 4.723 -7.050 1.00 87.94 90 ILE A N 1
ATOM 675 C CA . ILE A 1 90 ? 2.557 5.303 -8.133 1.00 87.94 90 ILE A CA 1
ATOM 676 C C . ILE A 1 90 ? 2.726 4.333 -9.306 1.00 87.94 90 ILE A C 1
ATOM 678 O O . ILE A 1 90 ? 2.642 3.115 -9.140 1.00 87.94 90 ILE A O 1
ATOM 682 N N . SER A 1 91 ? 2.976 4.876 -10.504 1.00 82.25 91 SER A N 1
ATOM 683 C CA . SER A 1 91 ? 3.165 4.099 -11.738 1.00 82.25 91 SER A CA 1
ATOM 684 C C . SER A 1 91 ? 4.214 2.985 -11.573 1.00 82.25 91 SER A C 1
ATOM 686 O O . SER A 1 91 ? 5.183 3.148 -10.847 1.00 82.25 91 SER A O 1
ATOM 688 N N . GLY A 1 92 ? 3.994 1.827 -12.203 1.00 80.44 92 GLY A N 1
ATOM 689 C CA . GLY A 1 92 ? 4.850 0.640 -12.048 1.00 80.44 92 GLY A CA 1
ATOM 690 C C . GLY A 1 92 ? 4.549 -0.269 -10.844 1.00 80.44 92 GLY A C 1
ATOM 691 O O . GLY A 1 92 ? 4.895 -1.444 -10.897 1.00 80.44 92 GLY A O 1
ATOM 692 N N . ILE A 1 93 ? 3.847 0.205 -9.806 1.00 83.38 93 ILE A N 1
ATOM 693 C CA . ILE A 1 93 ? 3.493 -0.608 -8.627 1.00 83.38 93 ILE A CA 1
ATOM 694 C C . ILE A 1 93 ? 1.998 -0.934 -8.599 1.00 83.38 93 ILE A C 1
ATOM 696 O O . ILE A 1 93 ? 1.144 -0.045 -8.622 1.00 83.38 93 ILE A O 1
ATOM 700 N N . SER A 1 94 ? 1.656 -2.214 -8.519 1.00 84.94 94 SER A N 1
ATOM 701 C CA . SER A 1 94 ? 0.269 -2.672 -8.424 1.00 84.94 94 SER A CA 1
ATOM 702 C C . SER A 1 94 ? 0.091 -3.622 -7.251 1.00 84.94 94 SER A C 1
ATOM 704 O O . SER A 1 94 ? 1.039 -4.266 -6.799 1.00 84.94 94 SER A O 1
ATOM 706 N N . PHE A 1 95 ? -1.142 -3.715 -6.763 1.00 82.62 95 PHE A N 1
ATOM 707 C CA . PHE A 1 95 ? -1.519 -4.841 -5.928 1.00 82.62 95 PHE A CA 1
ATOM 708 C C . PHE A 1 95 ? -1.455 -6.102 -6.791 1.00 82.62 95 PHE A C 1
ATOM 710 O O . PHE A 1 95 ? -2.077 -6.154 -7.853 1.00 82.62 95 PHE A O 1
ATOM 717 N N . GLY A 1 96 ? -0.684 -7.097 -6.351 1.00 77.25 96 GLY A N 1
ATOM 718 C CA . GLY A 1 96 ? -0.618 -8.385 -7.035 1.00 77.25 96 GLY A CA 1
ATOM 719 C C . GLY A 1 96 ? -1.988 -9.065 -7.103 1.00 77.25 96 GLY A C 1
ATOM 720 O O . GLY A 1 96 ? -2.937 -8.674 -6.422 1.00 77.25 96 GLY A O 1
ATOM 721 N N . THR A 1 97 ? -2.096 -10.119 -7.910 1.00 70.50 97 THR A N 1
ATOM 722 C CA . THR A 1 97 ? -3.293 -10.968 -7.884 1.00 70.50 97 THR A CA 1
ATOM 723 C C . THR A 1 97 ? -3.317 -11.714 -6.553 1.00 70.50 97 THR A C 1
ATOM 725 O O . THR A 1 97 ? -2.486 -12.590 -6.325 1.00 70.50 97 THR A O 1
ATOM 728 N N . ILE A 1 98 ? -4.240 -11.356 -5.661 1.00 67.00 98 ILE A N 1
ATOM 729 C CA . ILE A 1 98 ? -4.374 -12.010 -4.357 1.00 67.00 98 ILE A CA 1
ATOM 730 C C . ILE A 1 98 ? -5.563 -12.971 -4.429 1.00 67.00 98 ILE A C 1
ATOM 732 O O . ILE A 1 98 ? -6.711 -12.570 -4.281 1.00 67.00 98 ILE A O 1
ATOM 736 N N . THR A 1 99 ? -5.297 -14.248 -4.703 1.00 64.12 99 THR A N 1
ATOM 737 C CA . THR A 1 99 ? -6.335 -15.260 -4.981 1.00 64.12 99 THR A CA 1
ATOM 738 C C . THR A 1 99 ? -7.134 -15.708 -3.752 1.00 64.12 99 THR A C 1
ATOM 740 O O . THR A 1 99 ? -8.139 -16.387 -3.909 1.00 64.12 99 THR A O 1
ATOM 743 N N . ASN A 1 100 ? -6.713 -15.334 -2.539 1.00 61.09 100 ASN A N 1
ATOM 744 C CA . ASN A 1 100 ? -7.329 -15.756 -1.269 1.00 61.09 100 ASN A CA 1
ATOM 745 C C . ASN A 1 100 ? -7.592 -14.586 -0.314 1.00 61.09 100 ASN A C 1
ATOM 747 O O . ASN A 1 100 ? -7.613 -14.749 0.903 1.00 61.09 100 ASN A O 1
ATOM 751 N N . PHE A 1 101 ? -7.744 -13.386 -0.860 1.00 66.50 101 PHE A N 1
ATOM 752 C CA . PHE A 1 101 ? -7.962 -12.195 -0.063 1.00 66.50 101 PHE A CA 1
ATOM 753 C C . PHE A 1 101 ? -9.148 -11.440 -0.630 1.00 66.50 101 PHE A C 1
ATOM 755 O O . PHE A 1 101 ? -9.111 -10.940 -1.756 1.00 66.50 101 PHE A O 1
ATOM 762 N N . THR A 1 102 ? -10.211 -11.353 0.163 1.00 64.81 102 THR A N 1
ATOM 763 C CA . THR A 1 102 ? -11.252 -10.354 -0.052 1.00 64.81 102 THR A CA 1
ATOM 764 C C . THR A 1 102 ? -10.535 -9.017 -0.079 1.00 64.81 102 THR A C 1
ATOM 766 O O . THR A 1 102 ? -9.721 -8.763 0.800 1.00 64.81 102 THR A O 1
ATOM 769 N N . SER A 1 103 ? -10.773 -8.182 -1.085 1.00 79.12 103 SER A N 1
ATOM 770 C CA . SER A 1 103 ? -10.050 -6.929 -1.333 1.00 79.12 103 SER A CA 1
ATOM 771 C C . SER A 1 103 ? -10.350 -5.848 -0.279 1.00 79.12 103 SER A C 1
ATOM 773 O O . SER A 1 103 ? -10.547 -4.674 -0.575 1.00 79.12 103 SER A O 1
ATOM 775 N N . THR A 1 104 ? -10.511 -6.249 0.975 1.00 86.19 104 THR A N 1
ATOM 776 C CA . THR A 1 104 ? -10.947 -5.466 2.108 1.00 86.19 104 THR A CA 1
ATOM 777 C C . THR A 1 104 ? -10.418 -6.104 3.389 1.00 86.19 104 THR A C 1
ATOM 779 O O . THR A 1 104 ? -10.711 -7.263 3.671 1.00 86.19 104 THR A O 1
ATOM 782 N N . ILE A 1 105 ? -9.695 -5.326 4.191 1.00 86.94 105 ILE A N 1
ATOM 783 C CA . ILE A 1 105 ? -9.326 -5.677 5.571 1.00 86.94 105 ILE A CA 1
ATOM 784 C C . ILE A 1 105 ? -10.310 -4.974 6.482 1.00 86.94 105 ILE A C 1
ATOM 786 O O . ILE A 1 105 ? -10.582 -3.795 6.270 1.00 86.94 105 ILE A O 1
ATOM 790 N N . ILE A 1 106 ? -10.848 -5.661 7.483 1.00 90.88 106 ILE A N 1
ATOM 791 C CA . ILE A 1 106 ? -11.869 -5.087 8.351 1.00 90.88 106 ILE A CA 1
ATOM 792 C C . ILE A 1 106 ? -11.404 -5.168 9.793 1.00 90.88 106 ILE A C 1
ATOM 794 O O . ILE A 1 106 ? -11.125 -6.250 10.259 1.00 90.88 106 ILE A O 1
ATOM 798 N N . PHE A 1 107 ? -11.399 -4.047 10.501 1.00 91.62 107 PHE A N 1
ATOM 799 C CA . PHE A 1 107 ? -11.109 -3.974 11.926 1.00 91.62 107 PHE A CA 1
ATOM 800 C C . PHE A 1 107 ? -12.401 -3.744 12.709 1.00 91.62 107 PHE A C 1
ATOM 802 O O . PHE A 1 107 ? -13.244 -2.933 12.309 1.00 91.62 107 PHE A O 1
ATOM 809 N N . ASP A 1 108 ? -12.571 -4.447 13.823 1.00 88.81 108 ASP A N 1
ATOM 810 C CA . ASP A 1 108 ? -13.653 -4.198 14.772 1.00 88.81 108 ASP A CA 1
ATOM 811 C C . ASP A 1 108 ? -13.403 -2.928 15.618 1.00 88.81 108 ASP A C 1
ATOM 813 O O . ASP A 1 108 ? -12.356 -2.281 15.522 1.00 88.81 108 ASP A O 1
ATOM 817 N N . GLY A 1 109 ? -14.365 -2.561 16.473 1.00 84.44 109 GLY A N 1
ATOM 818 C CA . GLY A 1 109 ? -14.251 -1.400 17.372 1.00 84.44 109 GLY A CA 1
ATOM 819 C C . GLY A 1 109 ? -13.164 -1.526 18.452 1.00 84.44 109 GLY A C 1
ATOM 820 O O . GLY A 1 109 ? -12.938 -0.585 19.203 1.00 84.44 109 GLY A O 1
ATOM 821 N N . LYS A 1 110 ? -12.482 -2.675 18.542 1.00 86.38 110 LYS A N 1
ATOM 822 C CA . LYS A 1 110 ? -11.317 -2.912 19.406 1.00 86.38 110 LYS A CA 1
ATOM 823 C C . LYS A 1 110 ? -10.004 -2.946 18.616 1.00 86.38 110 LYS A C 1
ATOM 825 O O . LYS A 1 110 ? -8.950 -3.181 19.201 1.00 86.38 110 LYS A O 1
ATOM 830 N N . GLY A 1 111 ? -10.052 -2.695 17.306 1.00 77.88 111 GLY A N 1
ATOM 831 C CA . GLY A 1 111 ? -8.886 -2.719 16.426 1.00 77.88 111 GLY A CA 1
ATOM 832 C C . GLY A 1 111 ? -8.407 -4.128 16.088 1.00 77.88 111 GLY A C 1
ATOM 833 O O . GLY A 1 111 ? -7.250 -4.294 15.703 1.00 77.88 111 GLY A O 1
ATOM 834 N N . ILE A 1 112 ? -9.260 -5.138 16.244 1.00 86.00 112 ILE A N 1
ATOM 835 C CA . ILE A 1 112 ? -8.956 -6.526 15.900 1.00 86.00 112 ILE A CA 1
ATOM 836 C C . ILE A 1 112 ? -9.385 -6.765 14.441 1.00 86.00 112 ILE A C 1
ATOM 838 O O .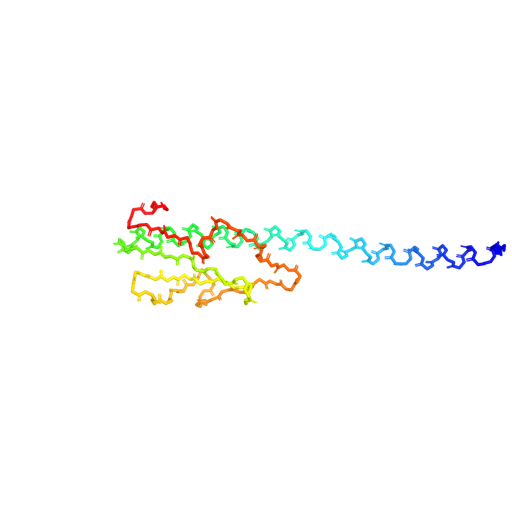 ILE A 1 112 ? -10.529 -6.438 14.107 1.00 86.00 112 ILE A O 1
ATOM 842 N N . PRO A 1 113 ? -8.481 -7.255 13.567 1.00 79.94 113 PRO A N 1
ATOM 843 C CA . PRO A 1 113 ? -8.790 -7.583 12.174 1.00 79.94 113 PRO A CA 1
ATOM 844 C C . PRO A 1 113 ? -9.683 -8.826 12.013 1.00 79.94 113 PRO A C 1
ATOM 846 O O . PRO A 1 113 ? -9.688 -9.680 12.929 1.00 79.94 113 PRO A O 1
#